Protein AF-A0A2Z7AFP1-F1 (afdb_monomer_lite)

pLDDT: mean 85.15, std 15.18, range [47.88, 98.5]

Radius of gyration: 39.25 Å; chains: 1; bounding box: 69×43×113 Å

Secondary structure (DSSP, 8-state):
------------GGGS---HHHHHHHHHHHHHHHHHHHHHHHHHHHHHHHHHHHHHHHHHHHHHHHHHHHHHHHHHHHHHHHHHHHHHHHHHHTT-

Sequence (96 aa):
MADQTSDDEVFDFSNIEFTREDLVHALNNIVHEYKTLSHTFEEIKAENASLKNRSAESSSDELEDTDSLKTELSKLIIENELLRSESSELKAELKS

Structure (mmCIF, N/CA/C/O backbone):
data_AF-A0A2Z7AFP1-F1
#
_entry.id   AF-A0A2Z7AFP1-F1
#
loop_
_atom_site.group_PDB
_atom_site.id
_atom_site.type_symbol
_atom_site.label_atom_id
_atom_site.label_alt_id
_atom_site.label_comp_id
_atom_site.label_asym_id
_atom_site.label_entity_id
_atom_site.label_seq_id
_atom_site.pdbx_PDB_ins_code
_atom_site.Cartn_x
_atom_site.Cartn_y
_atom_site.Cartn_z
_atom_site.occupancy
_atom_site.B_iso_or_equiv
_atom_site.auth_seq_id
_atom_site.auth_comp_id
_atom_site.auth_asym_id
_atom_site.auth_atom_id
_atom_site.pdbx_PDB_model_num
ATOM 1 N N . MET A 1 1 ? 7.756 35.926 -53.402 1.00 51.06 1 MET A N 1
ATOM 2 C CA . MET A 1 1 ? 7.429 34.584 -52.882 1.00 51.06 1 MET A CA 1
ATOM 3 C C . MET A 1 1 ? 8.574 34.228 -51.955 1.00 51.06 1 MET A C 1
ATOM 5 O O . MET A 1 1 ? 9.703 34.235 -52.422 1.00 51.06 1 MET A O 1
ATOM 9 N N . ALA A 1 2 ? 8.314 34.131 -50.651 1.00 47.88 2 ALA A N 1
ATOM 10 C CA . ALA A 1 2 ? 9.337 33.819 -49.659 1.00 47.88 2 ALA A CA 1
ATOM 11 C C . ALA A 1 2 ? 9.471 32.298 -49.599 1.00 47.88 2 ALA A C 1
ATOM 13 O O . ALA A 1 2 ? 8.532 31.620 -49.189 1.00 47.88 2 ALA A O 1
ATOM 14 N N . ASP A 1 3 ? 10.597 31.790 -50.082 1.00 58.19 3 ASP A N 1
ATOM 15 C CA . ASP A 1 3 ? 10.989 30.402 -49.890 1.00 58.19 3 ASP A CA 1
ATOM 16 C C . ASP A 1 3 ? 11.490 30.284 -48.447 1.00 58.19 3 ASP A C 1
ATOM 18 O O . ASP A 1 3 ? 12.619 30.659 -48.130 1.00 58.19 3 ASP A O 1
ATOM 22 N N . GLN A 1 4 ? 10.590 29.914 -47.533 1.00 59.41 4 GLN A N 1
ATOM 23 C CA . GLN A 1 4 ? 10.981 29.473 -46.202 1.00 59.41 4 GLN A CA 1
ATOM 24 C C . GLN A 1 4 ? 11.633 28.103 -46.371 1.00 59.41 4 GLN A C 1
ATOM 26 O O . GLN A 1 4 ? 10.962 27.078 -46.275 1.00 59.41 4 GLN A O 1
ATOM 31 N N . THR A 1 5 ? 12.943 28.080 -46.609 1.00 61.38 5 THR A N 1
ATOM 32 C CA . THR A 1 5 ? 13.750 26.913 -46.270 1.00 61.38 5 THR A CA 1
ATOM 33 C C . THR A 1 5 ? 13.685 26.809 -44.754 1.00 61.38 5 THR A C 1
ATOM 35 O O . THR A 1 5 ? 14.371 27.545 -44.044 1.00 61.38 5 THR A O 1
ATOM 38 N N . SER A 1 6 ? 12.751 25.998 -44.258 1.00 59.19 6 SER A N 1
ATOM 39 C CA . SER A 1 6 ? 12.751 25.558 -42.874 1.00 59.19 6 SER A CA 1
ATOM 40 C C . SER A 1 6 ? 14.141 25.012 -42.613 1.00 59.19 6 SER A C 1
ATOM 42 O O . SER A 1 6 ? 14.534 24.023 -43.233 1.00 59.19 6 SER A O 1
ATOM 44 N N . ASP A 1 7 ? 14.878 25.737 -41.782 1.00 59.06 7 ASP A N 1
ATOM 45 C CA . ASP A 1 7 ? 16.083 25.290 -41.112 1.00 59.06 7 ASP A CA 1
ATOM 46 C C . ASP A 1 7 ? 15.669 24.051 -40.310 1.00 59.06 7 ASP A C 1
ATOM 48 O O . ASP A 1 7 ? 15.211 24.124 -39.170 1.00 59.06 7 ASP A O 1
ATOM 52 N N . ASP A 1 8 ? 15.625 22.922 -41.015 1.00 61.47 8 ASP A N 1
ATOM 53 C CA . ASP A 1 8 ? 15.555 21.595 -40.449 1.00 61.47 8 ASP A CA 1
ATOM 54 C C . ASP A 1 8 ? 16.896 21.479 -39.745 1.00 61.47 8 ASP A C 1
ATOM 56 O O . ASP A 1 8 ? 17.910 21.184 -40.380 1.00 61.47 8 ASP A O 1
ATOM 60 N N . GLU A 1 9 ? 16.923 21.876 -38.470 1.00 61.25 9 GLU A N 1
ATOM 61 C CA . GLU A 1 9 ? 18.033 21.640 -37.556 1.00 61.25 9 GLU A CA 1
ATOM 62 C C . GLU A 1 9 ? 18.193 20.117 -37.446 1.00 61.25 9 GLU A C 1
ATOM 64 O O . GLU A 1 9 ? 17.772 19.463 -36.490 1.00 61.25 9 GLU A O 1
ATOM 69 N N . VAL A 1 10 ? 18.763 19.528 -38.498 1.00 62.38 10 VAL A N 1
ATOM 70 C CA . VAL A 1 10 ? 19.201 18.149 -38.543 1.00 62.38 10 VAL A CA 1
ATOM 71 C C . VAL A 1 10 ? 20.257 18.071 -37.463 1.00 62.38 10 VAL A C 1
ATOM 73 O O . VAL A 1 10 ? 21.305 18.705 -37.569 1.00 62.38 10 VAL A O 1
ATOM 76 N N . PHE A 1 11 ? 19.943 17.332 -36.402 1.00 60.06 11 PHE A N 1
ATOM 77 C CA . PHE A 1 11 ? 20.858 17.057 -35.305 1.00 60.06 11 PHE A CA 1
ATOM 78 C C . PHE A 1 11 ? 22.214 16.634 -35.889 1.00 60.06 11 PHE A C 1
ATOM 80 O O . PHE A 1 11 ? 22.348 15.545 -36.453 1.00 60.06 11 PHE A O 1
ATOM 87 N N . ASP A 1 12 ? 23.198 17.530 -35.821 1.00 59.84 12 ASP A N 1
ATOM 88 C CA . ASP A 1 12 ? 24.505 17.308 -36.418 1.00 59.84 12 ASP A CA 1
ATOM 89 C C . ASP A 1 12 ? 25.297 16.336 -35.539 1.00 59.84 12 ASP A C 1
ATOM 91 O O . ASP A 1 12 ? 25.926 16.707 -34.546 1.00 59.84 12 ASP A O 1
ATOM 95 N N . PHE A 1 13 ? 25.243 15.054 -35.902 1.00 59.88 13 PHE A N 1
ATOM 96 C CA . PHE A 1 13 ? 25.982 13.987 -35.229 1.00 59.88 13 PHE A CA 1
ATOM 97 C C . PHE A 1 13 ? 27.505 14.111 -35.391 1.00 59.88 13 PHE A C 1
ATOM 99 O O . PHE A 1 13 ? 28.236 13.322 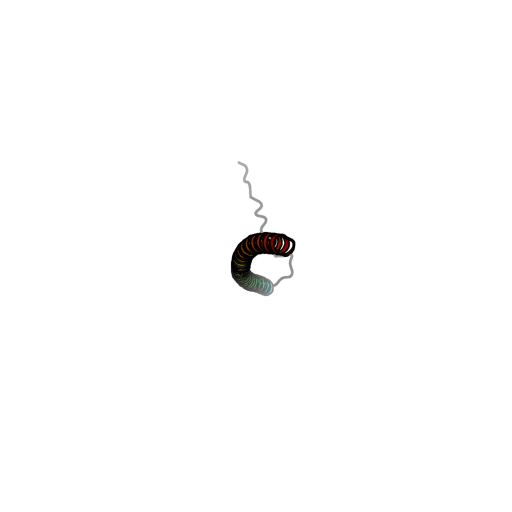-34.799 1.00 59.88 13 PHE A O 1
ATOM 106 N N . SER A 1 14 ? 28.013 15.070 -36.175 1.00 60.38 14 SER A N 1
ATOM 107 C CA . SER A 1 14 ? 29.441 15.148 -36.493 1.00 60.38 14 SER A CA 1
ATOM 108 C C . SER A 1 14 ? 30.333 15.702 -35.369 1.00 60.38 14 SER A C 1
ATOM 110 O O . SER A 1 14 ? 31.554 15.628 -35.490 1.00 60.38 14 SER A O 1
ATOM 112 N N . ASN A 1 15 ? 29.761 16.160 -34.244 1.00 56.66 15 ASN A N 1
ATOM 113 C CA . ASN A 1 15 ? 30.501 16.727 -33.102 1.00 56.66 15 ASN A CA 1
ATOM 114 C C . ASN A 1 15 ? 30.477 15.880 -31.812 1.00 56.66 15 ASN A C 1
ATOM 116 O O . ASN A 1 15 ? 30.953 16.336 -30.771 1.00 56.66 15 ASN A O 1
ATOM 120 N N . ILE A 1 16 ? 29.941 14.656 -31.851 1.00 59.38 16 ILE A N 1
ATOM 121 C CA . ILE A 1 16 ? 29.936 13.732 -30.707 1.00 59.38 16 ILE A CA 1
ATOM 122 C C . ILE A 1 16 ? 30.750 12.495 -31.100 1.00 59.38 16 ILE A C 1
ATOM 124 O O . ILE A 1 16 ? 30.411 11.799 -32.053 1.00 59.38 16 ILE A O 1
ATOM 128 N N . GLU A 1 17 ? 31.834 12.222 -30.371 1.00 67.12 17 GLU A N 1
ATOM 129 C CA . GLU A 1 17 ? 32.682 11.034 -30.541 1.00 67.12 17 GLU A CA 1
ATOM 130 C C . GLU A 1 17 ? 31.931 9.789 -30.046 1.00 67.12 17 GLU A C 1
ATOM 132 O O . GLU A 1 17 ? 32.139 9.299 -28.940 1.00 67.12 17 GLU A O 1
ATOM 137 N N . PHE A 1 18 ? 30.972 9.322 -30.839 1.00 66.94 18 PHE A N 1
ATOM 138 C CA . PHE A 1 18 ? 30.141 8.182 -30.493 1.00 66.94 18 PHE A CA 1
ATOM 139 C C . PHE A 1 18 ? 29.995 7.277 -31.699 1.00 66.94 18 PHE A C 1
ATOM 141 O O . PHE A 1 18 ? 29.600 7.706 -32.787 1.00 66.94 18 PHE A O 1
ATOM 148 N N . THR A 1 19 ? 30.342 6.010 -31.517 1.00 83.38 19 THR A N 1
ATOM 149 C CA . THR A 1 19 ? 30.166 5.029 -32.575 1.00 83.38 19 THR A CA 1
ATOM 150 C C . THR A 1 19 ? 28.684 4.689 -32.712 1.00 83.38 19 THR A C 1
ATOM 152 O O . THR A 1 19 ? 27.878 4.841 -31.789 1.00 83.38 19 THR A O 1
ATOM 155 N N . ARG A 1 20 ? 28.295 4.199 -33.889 1.00 83.75 20 ARG A N 1
ATOM 156 C CA . ARG A 1 20 ? 26.944 3.664 -34.098 1.00 83.75 20 ARG A CA 1
ATOM 157 C C . ARG A 1 20 ? 26.645 2.547 -33.091 1.00 83.75 20 ARG A C 1
ATOM 159 O O . ARG A 1 20 ? 25.509 2.405 -32.641 1.00 83.75 20 ARG A O 1
ATOM 166 N N . GLU A 1 21 ? 27.659 1.761 -32.757 1.00 89.25 21 GLU A N 1
ATOM 167 C CA . GLU A 1 21 ? 27.617 0.680 -31.781 1.00 89.25 21 GLU A CA 1
ATOM 168 C C . GLU A 1 21 ? 27.280 1.203 -30.384 1.00 89.25 21 GLU A C 1
ATOM 170 O O . GLU A 1 21 ? 26.408 0.633 -29.722 1.00 89.25 21 GLU A O 1
ATOM 175 N N . ASP A 1 22 ? 27.882 2.318 -29.970 1.00 88.50 22 ASP A N 1
ATOM 176 C CA . ASP A 1 22 ? 27.597 2.922 -28.671 1.00 88.50 22 ASP A CA 1
ATOM 177 C C . ASP A 1 22 ? 26.130 3.385 -28.579 1.00 88.50 22 ASP A C 1
ATOM 179 O O . ASP A 1 22 ? 25.481 3.212 -27.543 1.00 88.50 22 ASP A O 1
ATOM 183 N N . LEU A 1 23 ? 25.553 3.884 -29.681 1.00 88.12 23 LEU A N 1
ATOM 184 C CA . LEU A 1 23 ? 24.146 4.310 -29.727 1.00 88.12 23 LEU A CA 1
ATOM 185 C C . LEU A 1 23 ? 23.188 3.144 -29.612 1.00 88.12 23 LEU A C 1
ATOM 187 O O . LEU A 1 23 ? 22.219 3.200 -28.853 1.00 88.12 23 LEU A O 1
ATOM 191 N N . VAL A 1 24 ? 23.473 2.068 -30.334 1.00 90.38 24 VAL A N 1
ATOM 192 C CA . VAL A 1 24 ? 22.694 0.836 -30.239 1.00 90.38 24 VAL A CA 1
ATOM 193 C C . VAL A 1 24 ? 22.781 0.260 -28.825 1.00 90.38 24 VAL A C 1
ATOM 195 O O . VAL A 1 24 ? 21.774 -0.214 -28.296 1.00 90.38 24 VAL A O 1
ATOM 198 N N . HIS A 1 25 ? 23.950 0.324 -28.186 1.00 94.50 25 HIS A N 1
ATOM 199 C CA . HIS A 1 25 ? 24.121 -0.137 -26.814 1.00 94.50 25 HIS A CA 1
ATOM 200 C C . HIS A 1 25 ? 23.318 0.710 -25.818 1.00 94.50 25 HIS A C 1
ATOM 202 O O . HIS A 1 25 ? 22.542 0.156 -25.039 1.00 94.50 25 HIS A O 1
ATOM 208 N N . ALA A 1 26 ? 23.423 2.040 -25.890 1.00 93.88 26 ALA A N 1
ATOM 209 C CA . ALA A 1 26 ? 22.671 2.952 -25.029 1.00 93.88 26 ALA A CA 1
ATOM 210 C C . ALA A 1 26 ? 21.153 2.756 -25.169 1.00 93.88 26 ALA A C 1
ATOM 212 O O . ALA A 1 26 ? 20.444 2.652 -24.168 1.00 93.88 26 ALA A O 1
ATOM 213 N N . LEU A 1 27 ? 20.652 2.622 -26.402 1.00 96.31 27 LEU A N 1
ATOM 214 C CA . LEU A 1 27 ? 19.236 2.353 -26.658 1.00 96.31 27 LEU A CA 1
ATOM 215 C C . LEU A 1 27 ? 18.788 1.011 -26.069 1.00 96.31 27 LEU A C 1
ATOM 217 O O . LEU A 1 27 ? 17.736 0.940 -25.436 1.00 96.31 27 LEU A O 1
ATOM 221 N N . ASN A 1 28 ? 19.583 -0.047 -26.237 1.00 97.19 28 ASN A N 1
ATOM 222 C CA . ASN A 1 28 ? 19.267 -1.354 -25.660 1.00 97.19 28 ASN A CA 1
A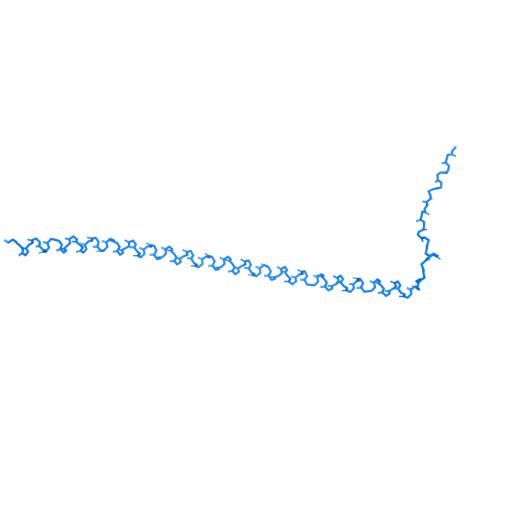TOM 223 C C . ASN A 1 28 ? 19.234 -1.318 -24.129 1.00 97.19 28 ASN A C 1
ATOM 225 O O . ASN A 1 28 ? 18.340 -1.925 -23.536 1.00 97.19 28 ASN A O 1
ATOM 229 N N . ASN A 1 29 ? 20.156 -0.587 -23.499 1.00 97.81 29 ASN A N 1
ATOM 230 C CA . ASN A 1 29 ? 20.181 -0.426 -22.047 1.00 97.81 29 ASN A CA 1
ATOM 231 C C . ASN A 1 29 ? 18.925 0.293 -21.552 1.00 97.81 29 ASN A C 1
ATOM 233 O O . ASN A 1 29 ? 18.245 -0.223 -20.671 1.00 97.81 29 ASN A O 1
ATOM 237 N N .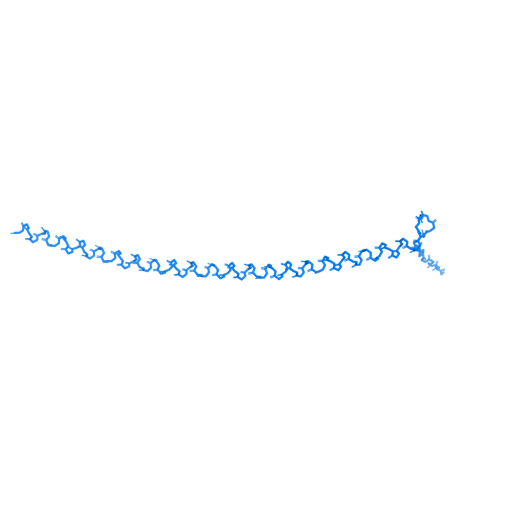 ILE A 1 30 ? 18.538 1.405 -22.186 1.00 96.50 30 ILE A N 1
ATOM 238 C CA . ILE A 1 30 ? 17.319 2.147 -21.825 1.00 96.50 30 ILE A CA 1
ATOM 239 C C . ILE A 1 30 ? 16.071 1.268 -21.984 1.00 96.50 30 ILE A C 1
ATOM 241 O O . ILE A 1 30 ? 15.201 1.250 -21.115 1.00 96.50 30 ILE A O 1
ATOM 245 N N . VAL A 1 31 ? 15.979 0.493 -23.070 1.00 98.00 31 VAL A N 1
ATOM 246 C CA . VAL A 1 31 ? 14.866 -0.448 -23.279 1.00 98.00 31 VAL A CA 1
ATOM 247 C C . VAL A 1 31 ? 14.842 -1.526 -22.195 1.00 98.00 31 VAL A C 1
ATOM 249 O O . VAL A 1 31 ? 13.765 -1.918 -21.742 1.00 98.00 31 VAL A O 1
ATOM 252 N N . HIS A 1 32 ? 16.005 -2.030 -21.785 1.00 98.38 32 HIS A N 1
ATOM 253 C CA . HIS A 1 32 ? 16.103 -3.028 -20.728 1.00 98.38 32 HIS A CA 1
ATOM 254 C C . HIS A 1 32 ? 15.700 -2.454 -19.364 1.00 98.38 32 HIS A C 1
ATOM 256 O O . HIS A 1 32 ? 14.867 -3.045 -18.680 1.00 98.38 32 HIS A O 1
ATOM 262 N N . GLU A 1 33 ? 16.212 -1.279 -19.006 1.00 98.31 33 GLU A N 1
ATOM 263 C CA . GLU A 1 33 ? 15.863 -0.576 -17.770 1.00 98.31 33 GLU A CA 1
ATOM 264 C C . GLU A 1 33 ? 14.371 -0.255 -17.706 1.00 98.31 33 GLU A C 1
ATOM 266 O O . GLU A 1 33 ? 13.731 -0.528 -16.692 1.00 98.31 33 GLU A O 1
ATOM 271 N N . TYR A 1 34 ? 13.785 0.232 -18.803 1.00 98.44 34 TYR A N 1
ATOM 272 C CA . TYR A 1 34 ? 12.350 0.494 -18.873 1.00 98.44 34 TYR A CA 1
ATOM 273 C C . TYR A 1 34 ? 11.521 -0.777 -18.661 1.00 98.44 34 TYR A C 1
ATOM 275 O O . TYR A 1 34 ? 10.528 -0.748 -17.939 1.00 98.44 34 TYR A O 1
ATOM 283 N N . LYS A 1 35 ? 11.926 -1.912 -19.247 1.00 98.38 35 LYS A N 1
ATOM 284 C CA . LYS A 1 35 ? 11.243 -3.200 -19.029 1.00 98.38 35 LYS A CA 1
ATOM 285 C C . LYS A 1 35 ? 11.304 -3.626 -17.567 1.00 98.38 35 LYS A C 1
ATOM 287 O O . LYS A 1 35 ? 10.283 -4.031 -17.018 1.00 98.38 35 LYS A O 1
ATOM 292 N N . THR A 1 36 ? 12.472 -3.507 -16.941 1.00 98.25 36 THR A N 1
ATOM 293 C CA . THR A 1 36 ? 12.648 -3.815 -15.518 1.00 98.25 36 THR A CA 1
ATOM 294 C C . THR A 1 36 ? 11.787 -2.897 -14.654 1.00 98.25 36 THR A C 1
ATOM 296 O O . THR A 1 36 ? 11.057 -3.382 -13.796 1.00 98.25 36 THR A O 1
ATOM 299 N N . LEU A 1 37 ? 11.791 -1.590 -14.925 1.00 98.38 37 LEU A N 1
ATOM 300 C CA . LEU A 1 37 ? 10.977 -0.613 -14.202 1.00 98.38 37 LEU A CA 1
ATOM 301 C C . LEU A 1 37 ? 9.471 -0.853 -14.387 1.00 98.38 37 LEU A C 1
ATOM 303 O O . LEU A 1 37 ? 8.695 -0.736 -13.445 1.00 98.38 37 LEU A O 1
ATOM 307 N N . SER A 1 38 ? 9.044 -1.213 -15.597 1.00 98.31 38 SER A N 1
ATOM 308 C CA . SER A 1 38 ? 7.647 -1.547 -15.874 1.00 98.31 38 SER A CA 1
ATOM 309 C C . SER A 1 38 ? 7.208 -2.803 -15.126 1.00 98.31 38 SER A C 1
ATOM 311 O O . SER A 1 38 ? 6.066 -2.867 -14.678 1.00 98.31 38 SER A O 1
ATOM 313 N N . HIS A 1 39 ? 8.091 -3.795 -14.993 1.00 98.50 39 HIS A N 1
ATOM 314 C CA . HIS A 1 39 ? 7.803 -5.007 -14.233 1.00 98.50 39 HIS A CA 1
ATOM 315 C C . HIS A 1 39 ? 7.646 -4.702 -12.742 1.00 98.50 39 HIS A C 1
ATOM 317 O O . HIS A 1 39 ? 6.627 -5.052 -12.150 1.00 98.50 39 HIS A O 1
ATOM 323 N N . THR A 1 40 ? 8.608 -3.984 -12.153 1.00 98.31 40 THR A N 1
ATOM 324 C CA . THR A 1 40 ? 8.555 -3.621 -10.729 1.00 98.31 40 THR A CA 1
ATOM 325 C C . THR A 1 40 ? 7.361 -2.726 -10.410 1.00 98.31 40 THR A C 1
ATOM 327 O O . THR A 1 40 ? 6.767 -2.847 -9.341 1.00 98.31 40 THR A O 1
ATOM 330 N N . PHE A 1 41 ? 6.943 -1.864 -11.340 1.00 98.12 41 PHE A N 1
ATOM 331 C CA . PHE A 1 41 ? 5.733 -1.061 -11.179 1.00 98.12 41 PHE A CA 1
ATOM 332 C C . PHE A 1 41 ? 4.464 -1.919 -11.052 1.00 98.12 41 PHE A C 1
ATOM 334 O O . PHE A 1 41 ? 3.644 -1.665 -10.167 1.00 98.12 41 PHE A O 1
ATOM 341 N N . GLU A 1 42 ? 4.298 -2.943 -11.893 1.00 98.25 42 GLU A N 1
ATOM 342 C CA . GLU A 1 42 ? 3.143 -3.846 -11.798 1.00 98.25 42 GLU A CA 1
ATOM 343 C C . GLU A 1 42 ? 3.192 -4.719 -10.533 1.00 98.25 42 GLU A C 1
ATOM 345 O O . GLU A 1 42 ? 2.153 -4.929 -9.903 1.00 98.25 42 GLU A O 1
ATOM 350 N N . GLU A 1 43 ? 4.378 -5.147 -10.086 1.00 98.19 43 GLU A N 1
ATOM 351 C CA . GLU A 1 43 ? 4.546 -5.831 -8.793 1.00 98.19 43 GLU A CA 1
ATOM 352 C C . GLU A 1 43 ? 4.104 -4.946 -7.619 1.00 98.19 43 GLU A C 1
ATOM 354 O O . GLU A 1 43 ? 3.278 -5.362 -6.805 1.00 98.19 43 GLU A O 1
ATOM 359 N N . ILE A 1 44 ? 4.573 -3.694 -7.570 1.00 97.31 44 ILE A N 1
ATOM 360 C CA . ILE A 1 44 ? 4.198 -2.721 -6.530 1.00 97.31 44 ILE A CA 1
ATOM 361 C C . ILE A 1 44 ? 2.691 -2.448 -6.554 1.00 97.31 44 I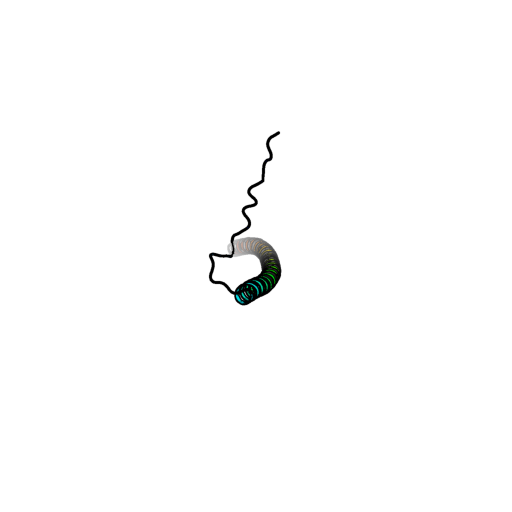LE A C 1
ATOM 363 O O . ILE A 1 44 ? 2.057 -2.275 -5.511 1.00 97.31 44 ILE A O 1
ATOM 367 N N . LYS A 1 45 ? 2.080 -2.394 -7.738 1.00 97.56 45 LYS A N 1
ATOM 368 C CA . LYS A 1 45 ? 0.634 -2.207 -7.884 1.00 97.56 45 LYS A CA 1
ATOM 369 C C . LYS A 1 45 ? -0.147 -3.396 -7.322 1.00 97.56 45 LYS A C 1
ATOM 371 O O . LYS A 1 45 ? -1.138 -3.187 -6.620 1.00 97.56 45 LYS A O 1
ATOM 376 N N . ALA A 1 46 ? 0.308 -4.618 -7.597 1.00 96.38 46 ALA A N 1
ATOM 377 C CA . ALA A 1 46 ? -0.283 -5.837 -7.055 1.00 96.38 46 ALA A CA 1
ATOM 378 C C . ALA A 1 46 ? -0.132 -5.911 -5.526 1.00 96.38 46 ALA A C 1
ATOM 380 O O . ALA A 1 46 ? -1.102 -6.204 -4.822 1.00 96.38 46 ALA A O 1
ATOM 381 N N . GLU A 1 47 ? 1.045 -5.574 -4.997 1.00 96.19 47 GLU A N 1
ATOM 382 C CA . GLU A 1 47 ? 1.298 -5.528 -3.556 1.00 96.19 47 GLU A CA 1
ATOM 383 C C . GLU A 1 47 ? 0.428 -4.475 -2.858 1.00 96.19 47 GLU A C 1
ATOM 385 O O . GLU A 1 47 ? -0.225 -4.778 -1.861 1.00 96.19 47 GLU A O 1
ATOM 390 N N . ASN A 1 48 ? 0.326 -3.265 -3.414 1.00 95.06 48 ASN A N 1
ATOM 391 C CA . ASN A 1 48 ? -0.535 -2.213 -2.870 1.00 95.06 48 ASN A CA 1
ATOM 392 C C . ASN A 1 48 ? -2.010 -2.627 -2.820 1.00 95.06 48 ASN A C 1
ATOM 394 O O . ASN A 1 48 ? -2.697 -2.342 -1.837 1.00 95.06 48 ASN A O 1
ATOM 398 N N . ALA A 1 49 ? -2.509 -3.305 -3.858 1.00 93.56 49 ALA A N 1
ATOM 399 C CA . ALA A 1 49 ? -3.870 -3.835 -3.857 1.00 93.56 49 ALA A CA 1
ATOM 400 C C . ALA A 1 49 ? -4.064 -4.879 -2.743 1.00 93.56 49 ALA A C 1
ATOM 402 O O . ALA A 1 49 ? -5.051 -4.820 -2.010 1.00 93.56 49 ALA A O 1
ATOM 403 N N . SER A 1 50 ? -3.094 -5.781 -2.566 1.00 92.31 50 SER A N 1
ATOM 404 C CA . SER A 1 50 ? -3.093 -6.780 -1.490 1.00 92.31 50 SER A CA 1
ATOM 405 C C . SER A 1 50 ? -3.082 -6.139 -0.097 1.00 92.31 50 SER A C 1
ATOM 407 O O . SER A 1 50 ? -3.907 -6.476 0.751 1.00 92.31 50 SER A O 1
ATOM 409 N N . LEU A 1 51 ? -2.211 -5.152 0.137 1.00 89.94 51 LEU A N 1
ATOM 410 C CA . LEU A 1 51 ? -2.135 -4.428 1.408 1.00 89.94 51 LEU A CA 1
ATOM 411 C C . LEU A 1 51 ? -3.429 -3.681 1.726 1.00 89.94 51 LEU A C 1
ATOM 413 O O . LEU A 1 51 ? -3.879 -3.700 2.870 1.00 89.94 51 LEU A O 1
ATOM 417 N N . LYS A 1 52 ? -4.054 -3.056 0.724 1.00 89.69 52 LYS A N 1
ATOM 418 C CA . LYS A 1 52 ? -5.330 -2.362 0.908 1.00 89.69 52 LYS A CA 1
ATOM 419 C C . LYS A 1 52 ? -6.447 -3.322 1.315 1.00 89.69 52 LYS A C 1
ATOM 421 O O . LYS A 1 52 ? -7.231 -2.978 2.194 1.00 89.69 52 LYS A O 1
ATOM 426 N N . ASN A 1 53 ? -6.489 -4.518 0.727 1.00 85.81 53 ASN A N 1
ATOM 427 C CA . ASN A 1 53 ? -7.453 -5.549 1.113 1.00 85.81 53 ASN A CA 1
ATOM 428 C C . ASN A 1 53 ? -7.210 -6.024 2.547 1.00 85.81 53 ASN A C 1
ATOM 430 O O . ASN A 1 53 ? -8.135 -5.999 3.345 1.00 85.81 53 ASN A O 1
ATOM 434 N N . ARG A 1 54 ? -5.957 -6.320 2.916 1.00 82.12 54 ARG A N 1
ATOM 435 C CA . ARG A 1 54 ? -5.601 -6.703 4.294 1.00 82.12 54 ARG A CA 1
ATOM 436 C C . ARG A 1 54 ? -5.932 -5.616 5.314 1.00 82.12 54 ARG A C 1
ATOM 438 O O . ARG A 1 54 ? -6.345 -5.918 6.425 1.00 82.12 54 ARG A O 1
ATOM 445 N N . SER A 1 55 ? -5.737 -4.350 4.946 1.00 77.94 55 SER A N 1
ATOM 446 C CA . SER A 1 55 ? -6.086 -3.205 5.790 1.00 77.94 55 SER A CA 1
ATOM 447 C C . SER A 1 55 ? -7.600 -3.088 5.980 1.00 77.94 55 SER A C 1
ATOM 449 O O . SER A 1 55 ? -8.053 -2.872 7.100 1.00 77.94 55 SER A O 1
ATOM 451 N N . ALA A 1 56 ? -8.375 -3.272 4.908 1.00 72.81 56 ALA A N 1
ATOM 452 C CA . ALA A 1 56 ? -9.831 -3.263 4.973 1.00 72.81 56 ALA A CA 1
ATOM 453 C C . ALA A 1 56 ? -10.381 -4.445 5.791 1.00 72.81 56 ALA A C 1
ATOM 455 O O . ALA A 1 56 ? -11.223 -4.228 6.659 1.00 72.81 56 ALA A O 1
ATOM 456 N N . GLU A 1 57 ? -9.865 -5.656 5.568 1.00 67.69 57 GLU A N 1
ATOM 457 C CA . GLU A 1 57 ? -10.215 -6.872 6.316 1.00 67.69 57 GLU A CA 1
ATOM 458 C C . GLU A 1 57 ? -9.906 -6.710 7.810 1.00 67.69 57 GLU A C 1
ATOM 460 O O . GLU A 1 57 ? -10.804 -6.835 8.636 1.00 67.69 57 GLU A O 1
ATOM 465 N N . SER A 1 58 ? -8.682 -6.293 8.155 1.00 66.00 58 SER A N 1
ATOM 466 C CA . SER A 1 58 ? -8.282 -6.055 9.549 1.00 66.00 58 SER A CA 1
ATOM 467 C C . SER A 1 58 ? -9.155 -5.009 10.244 1.00 66.00 58 SER A C 1
ATOM 469 O O . SER A 1 58 ? -9.450 -5.153 11.424 1.00 66.00 58 SER A O 1
ATOM 471 N N . SER A 1 59 ? -9.573 -3.957 9.533 1.00 64.62 59 SER A N 1
ATOM 472 C CA . SER A 1 59 ? -10.437 -2.922 10.115 1.00 64.62 59 SER A CA 1
ATOM 473 C C . SER A 1 59 ? -11.878 -3.387 10.329 1.00 64.62 59 SER A C 1
ATOM 475 O O . SER A 1 59 ? -12.569 -2.848 11.188 1.00 64.62 59 SER A O 1
ATOM 477 N N . SER A 1 60 ? -12.340 -4.363 9.540 1.00 68.94 60 SER A N 1
ATOM 478 C CA . SER A 1 60 ? -13.701 -4.891 9.636 1.00 68.94 60 SER A CA 1
ATOM 479 C C . SER A 1 60 ? -13.849 -5.797 10.854 1.00 68.94 60 SER A C 1
ATOM 481 O O . SER A 1 60 ? -14.801 -5.634 11.614 1.00 68.94 60 SER A O 1
ATOM 483 N N . ASP A 1 61 ? -12.885 -6.695 11.066 1.00 63.84 61 ASP A N 1
ATOM 484 C CA . ASP A 1 61 ? -12.916 -7.658 12.171 1.00 63.84 61 ASP A CA 1
ATOM 485 C C . ASP A 1 61 ? -12.811 -6.948 13.538 1.00 63.84 61 ASP A C 1
ATOM 487 O O . ASP A 1 61 ? -13.560 -7.247 14.466 1.00 63.84 61 ASP A O 1
ATOM 491 N N . GLU A 1 62 ? -11.961 -5.918 13.651 1.00 69.31 62 GLU A N 1
ATOM 492 C CA . GLU A 1 62 ? -11.808 -5.137 14.892 1.00 69.31 62 GLU A CA 1
ATOM 493 C C . GLU A 1 62 ? -13.067 -4.328 15.268 1.00 69.31 62 GLU A C 1
ATOM 495 O O . GLU A 1 62 ? -13.350 -4.107 16.454 1.00 69.31 62 GLU A O 1
ATOM 500 N N . LEU A 1 63 ? -13.836 -3.866 14.275 1.00 70.62 63 LEU A N 1
ATOM 501 C CA . LEU A 1 63 ? -15.079 -3.125 14.509 1.00 70.62 63 LEU A CA 1
ATOM 502 C C . LEU A 1 63 ? -16.191 -4.041 15.036 1.00 70.62 63 LEU A C 1
ATOM 504 O O . LEU A 1 63 ? -16.886 -3.660 15.981 1.00 70.62 63 LEU A O 1
ATOM 508 N N . GLU A 1 64 ? -16.330 -5.246 14.476 1.00 74.81 64 GLU A N 1
ATOM 509 C CA . GLU A 1 64 ? -17.317 -6.236 14.928 1.00 74.81 64 GLU A CA 1
ATOM 510 C C . GLU A 1 64 ? -17.040 -6.690 16.371 1.00 74.81 64 GLU A C 1
ATOM 512 O O . GLU A 1 64 ? -17.952 -6.712 17.207 1.00 74.81 64 GLU A O 1
ATOM 517 N N . ASP A 1 65 ? -15.769 -6.934 16.705 1.00 80.44 65 ASP A N 1
ATOM 518 C CA . ASP A 1 65 ? -15.345 -7.275 18.067 1.00 80.44 65 ASP A CA 1
ATOM 519 C C . ASP A 1 65 ? -15.660 -6.151 19.065 1.00 80.44 65 ASP A C 1
ATOM 521 O O . ASP A 1 65 ? -16.147 -6.396 20.175 1.00 80.44 65 ASP A O 1
ATOM 525 N N . THR A 1 66 ? -15.444 -4.894 18.671 1.00 87.56 66 THR A N 1
ATOM 526 C CA . THR A 1 66 ? -15.719 -3.733 19.529 1.00 87.56 66 THR A CA 1
ATOM 527 C C . THR A 1 66 ? -17.214 -3.581 19.829 1.00 87.56 66 THR A C 1
ATOM 529 O O . THR A 1 66 ? -17.596 -3.331 20.979 1.00 87.56 66 THR A O 1
ATOM 532 N N . ASP A 1 67 ? -18.078 -3.749 18.825 1.00 88.50 67 ASP A N 1
ATOM 533 C CA . ASP A 1 67 ? -19.533 -3.671 19.000 1.00 88.50 67 ASP A CA 1
ATOM 534 C C . ASP A 1 67 ? -20.078 -4.838 19.843 1.00 88.50 67 ASP A C 1
ATOM 536 O O . ASP A 1 67 ? -20.975 -4.645 20.681 1.00 88.50 67 ASP A O 1
ATOM 540 N N . SER A 1 68 ? -19.494 -6.031 19.693 1.00 92.75 68 SER A N 1
ATOM 541 C CA . SER A 1 68 ? -19.784 -7.197 20.534 1.00 92.75 68 SER A CA 1
ATOM 542 C C . SER A 1 68 ? -19.449 -6.924 22.006 1.00 92.75 68 SER A C 1
ATOM 544 O O . SER A 1 68 ? -20.325 -7.022 22.875 1.00 92.75 68 SER A O 1
ATOM 546 N N . LEU A 1 69 ? -18.230 -6.446 22.289 1.00 93.62 69 LEU A N 1
ATOM 547 C CA . LEU A 1 69 ? -17.785 -6.091 23.642 1.00 93.62 69 LEU A CA 1
ATOM 548 C C . LEU A 1 69 ? -18.653 -4.998 24.276 1.00 93.62 69 LEU A C 1
ATOM 550 O O . LEU A 1 69 ? -19.006 -5.076 25.454 1.00 93.62 69 LEU A O 1
ATOM 554 N N . LYS A 1 70 ? -19.046 -3.980 23.504 1.00 95.69 70 LYS A N 1
ATOM 555 C CA . LYS A 1 70 ? -19.931 -2.905 23.980 1.00 95.69 70 LYS A CA 1
ATOM 556 C C . LYS A 1 70 ? -21.315 -3.430 24.371 1.00 95.69 70 LYS A C 1
ATOM 558 O O . LYS A 1 70 ? -21.906 -2.973 25.358 1.00 95.69 70 LYS A O 1
ATOM 563 N N . THR A 1 71 ? -21.828 -4.395 23.615 1.00 95.50 71 THR A N 1
ATOM 564 C CA . THR A 1 71 ? -23.104 -5.054 23.905 1.00 95.50 71 THR A CA 1
ATOM 565 C C . THR A 1 71 ? -23.012 -5.892 25.178 1.00 95.50 71 THR A C 1
ATOM 567 O O . THR A 1 71 ? -23.898 -5.814 26.031 1.00 95.50 71 THR A O 1
ATOM 570 N N . GLU A 1 72 ? -21.936 -6.659 25.345 1.00 96.88 72 GLU A N 1
ATOM 571 C CA . GLU A 1 72 ? -21.697 -7.469 26.542 1.00 96.88 72 GLU A CA 1
ATOM 572 C C . GLU A 1 72 ? -21.509 -6.604 27.798 1.00 96.88 72 GLU A C 1
ATOM 574 O O . GLU A 1 72 ? -22.137 -6.862 28.827 1.00 96.88 72 GLU A O 1
ATOM 579 N N . LEU A 1 73 ? -20.766 -5.497 27.691 1.00 97.19 73 LEU A N 1
ATOM 580 C CA . LEU A 1 73 ? -20.612 -4.522 28.772 1.00 97.19 73 LEU A CA 1
ATOM 581 C C . LEU A 1 73 ? -21.958 -3.925 29.204 1.00 97.19 73 LEU A C 1
ATOM 583 O O . LEU A 1 73 ? -22.229 -3.806 30.398 1.00 97.19 73 LEU A O 1
ATOM 587 N N . SER A 1 74 ? -22.824 -3.585 28.247 1.00 97.44 74 SER A N 1
ATOM 588 C CA . SER A 1 74 ? -24.155 -3.039 28.544 1.00 97.44 74 SER A CA 1
ATOM 589 C C . SER A 1 74 ? -25.029 -4.044 29.305 1.00 97.44 74 SER A C 1
ATOM 591 O O . SER A 1 74 ? -25.741 -3.656 30.230 1.00 97.44 74 SER A O 1
ATOM 593 N N . LYS A 1 75 ? -24.944 -5.340 28.968 1.00 98.00 75 LYS A N 1
ATOM 594 C CA . LYS A 1 75 ? -25.642 -6.411 29.702 1.00 98.00 75 LYS A CA 1
ATOM 595 C C . LYS A 1 75 ? -25.140 -6.527 31.141 1.00 98.00 75 LYS A C 1
ATOM 597 O O . LYS A 1 75 ? -25.955 -6.551 32.059 1.00 98.00 75 LYS A O 1
ATOM 602 N N . LEU A 1 76 ? -23.819 -6.533 31.337 1.00 98.00 76 LEU A N 1
ATOM 603 C CA . LEU A 1 76 ? -23.208 -6.611 32.667 1.00 98.00 76 LEU A CA 1
ATOM 604 C C . LEU A 1 76 ? -23.563 -5.412 33.551 1.00 98.00 76 LEU A C 1
ATOM 606 O O . LEU A 1 76 ? -23.765 -5.587 34.749 1.00 98.00 76 LEU A O 1
ATOM 610 N N . ILE A 1 77 ? -23.663 -4.205 32.984 1.00 97.81 77 ILE A N 1
ATOM 611 C CA . ILE A 1 77 ? -24.097 -3.011 33.729 1.00 97.81 77 ILE A CA 1
ATOM 612 C C . ILE A 1 77 ? -25.513 -3.211 34.279 1.00 97.81 77 ILE A C 1
ATOM 614 O O . ILE A 1 77 ? -25.729 -3.015 35.473 1.00 97.81 77 ILE A O 1
ATOM 618 N N . ILE A 1 78 ? -26.450 -3.661 33.438 1.00 97.81 78 ILE A N 1
ATOM 619 C CA . ILE A 1 78 ? -27.844 -3.906 33.839 1.00 97.81 78 ILE A CA 1
ATOM 620 C C . ILE A 1 78 ? -27.916 -4.988 34.923 1.00 97.81 78 ILE A C 1
ATOM 622 O O . ILE A 1 78 ? -28.600 -4.817 35.932 1.00 97.81 78 ILE A O 1
ATOM 626 N N . GLU A 1 79 ? -27.194 -6.094 34.741 1.00 97.94 79 GLU A N 1
ATOM 627 C CA . GLU A 1 79 ? -27.149 -7.180 35.723 1.00 97.94 79 GLU A CA 1
ATOM 628 C C . GLU A 1 79 ? -26.554 -6.713 37.061 1.00 97.94 79 GLU A C 1
ATOM 630 O O . GLU A 1 79 ? -27.089 -7.021 38.126 1.00 97.94 79 GLU A O 1
ATOM 635 N N . ASN A 1 80 ? -25.490 -5.906 37.030 1.00 97.75 80 ASN A N 1
ATOM 636 C CA . ASN A 1 80 ? -24.878 -5.361 38.238 1.00 97.75 80 ASN A CA 1
ATOM 637 C C . ASN A 1 80 ? -25.821 -4.408 38.985 1.00 97.75 80 ASN A C 1
ATOM 639 O O . ASN A 1 80 ? -25.905 -4.460 40.213 1.00 97.75 80 ASN A O 1
ATOM 643 N N . GLU A 1 81 ? -26.544 -3.551 38.261 1.00 98.06 81 GLU A N 1
ATOM 644 C CA . GLU A 1 81 ? -27.555 -2.662 38.838 1.00 98.06 81 GLU A CA 1
ATOM 645 C C . GLU A 1 81 ? -28.681 -3.453 39.513 1.00 98.06 81 GLU A C 1
ATOM 647 O O . GLU A 1 81 ? -29.046 -3.142 40.653 1.00 98.06 81 GLU A O 1
ATOM 652 N N . LEU A 1 82 ? -29.164 -4.519 38.866 1.00 97.75 82 LEU A N 1
ATOM 653 C CA . LEU A 1 82 ? -30.172 -5.413 39.431 1.00 97.75 82 LEU A CA 1
ATOM 654 C C . LEU A 1 82 ? -29.674 -6.068 40.727 1.00 97.75 82 LEU A C 1
ATOM 656 O O . LEU A 1 82 ? -30.319 -5.931 41.768 1.00 97.75 82 LEU A O 1
ATOM 660 N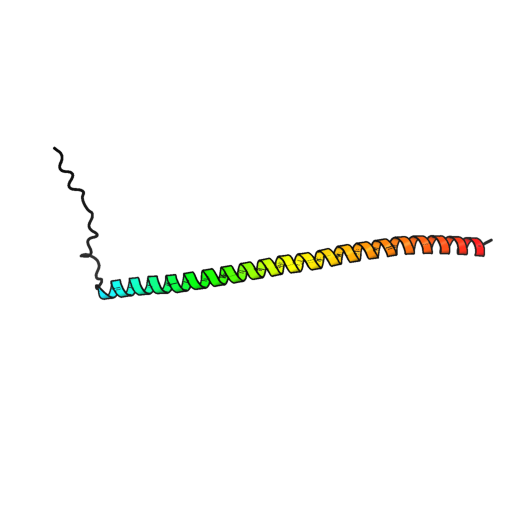 N . LEU A 1 83 ? -28.490 -6.684 40.705 1.00 97.50 83 LEU A N 1
ATOM 661 C CA . LEU A 1 83 ? -27.893 -7.329 41.882 1.00 97.50 83 LEU A CA 1
ATOM 662 C C . LEU A 1 83 ? -27.659 -6.345 43.034 1.00 97.50 83 LEU A C 1
ATOM 664 O O . LEU A 1 83 ? -27.841 -6.687 44.204 1.00 97.50 83 LEU A O 1
ATOM 668 N N . ARG A 1 84 ? -27.273 -5.100 42.733 1.00 97.56 84 ARG A N 1
ATOM 669 C CA . ARG A 1 84 ? -27.133 -4.050 43.753 1.00 97.56 84 ARG A CA 1
ATOM 670 C C . ARG A 1 84 ? -28.471 -3.696 44.393 1.00 97.56 84 ARG A C 1
ATOM 672 O O . ARG A 1 84 ? -28.495 -3.432 45.599 1.00 97.56 84 ARG A O 1
ATOM 679 N N . SER A 1 85 ? -29.555 -3.671 43.617 1.00 96.75 85 SER A N 1
ATOM 680 C CA . SER A 1 85 ? -30.898 -3.406 44.140 1.00 96.75 85 SER A CA 1
ATOM 681 C C . SER A 1 85 ? -31.388 -4.542 45.042 1.00 96.75 85 SER A C 1
ATOM 683 O O . SER A 1 85 ? -31.730 -4.281 46.194 1.00 96.75 85 SER A O 1
ATOM 685 N N . GLU A 1 86 ? -31.271 -5.792 44.592 1.00 96.69 86 GLU A N 1
ATOM 686 C CA . GLU A 1 86 ? -31.642 -6.990 45.354 1.00 96.69 86 GLU A CA 1
ATOM 687 C C . GLU A 1 86 ? -30.820 -7.113 46.647 1.00 96.69 86 GLU A C 1
ATOM 689 O O . GLU A 1 86 ? -31.354 -7.319 47.736 1.00 96.69 86 GLU A O 1
ATOM 694 N N . SER A 1 87 ? -29.506 -6.873 46.570 1.00 96.25 87 SER A N 1
ATOM 695 C CA . SER A 1 87 ? -28.635 -6.857 47.751 1.00 96.25 87 SER A CA 1
ATOM 696 C C . SER A 1 87 ? -29.026 -5.764 48.756 1.00 96.25 87 SER A C 1
ATOM 698 O O . SER A 1 87 ? -28.918 -5.963 49.969 1.00 96.25 87 SER A O 1
ATOM 700 N N . SER A 1 88 ? -29.491 -4.608 48.272 1.00 95.81 88 SER A N 1
ATOM 701 C CA . SER A 1 88 ? -29.960 -3.517 49.133 1.00 95.81 88 SER A CA 1
ATOM 702 C C . SER A 1 88 ? -31.276 -3.865 49.832 1.00 95.81 88 SER A C 1
ATOM 704 O O . SER A 1 88 ? -31.420 -3.552 51.014 1.00 95.81 88 SER A O 1
ATOM 706 N N . GLU A 1 89 ? -32.196 -4.534 49.134 1.00 95.38 89 GLU A N 1
ATOM 707 C CA . GLU A 1 89 ? -33.470 -5.023 49.674 1.00 95.38 89 GLU A CA 1
ATOM 708 C C . GLU A 1 89 ? -33.250 -6.082 50.760 1.00 95.38 89 GLU A C 1
ATOM 710 O O . GLU A 1 89 ? -33.668 -5.885 51.902 1.00 95.38 89 GLU A O 1
ATOM 715 N N . LEU A 1 90 ? -32.454 -7.117 50.474 1.00 95.06 90 LEU A N 1
ATOM 716 C CA . LEU A 1 90 ? -32.090 -8.153 51.450 1.00 95.06 90 LEU A CA 1
ATOM 717 C C . LEU A 1 90 ? -31.435 -7.562 52.706 1.00 95.06 90 LEU A C 1
ATOM 719 O O . LEU A 1 90 ? -31.701 -7.981 53.833 1.00 95.06 90 LEU A O 1
ATOM 723 N N . LYS A 1 91 ? -30.570 -6.554 52.538 1.00 95.62 91 LYS A N 1
ATOM 724 C CA . LYS A 1 91 ? -29.919 -5.868 53.662 1.00 95.62 91 LYS A CA 1
ATOM 725 C C . LYS A 1 91 ? -30.902 -5.046 54.500 1.00 95.62 91 LYS A C 1
ATOM 727 O O . LYS A 1 91 ? -30.628 -4.828 55.683 1.00 95.62 91 LYS A O 1
ATOM 732 N N . ALA A 1 92 ? -31.983 -4.546 53.905 1.00 94.75 92 ALA A N 1
ATOM 733 C CA .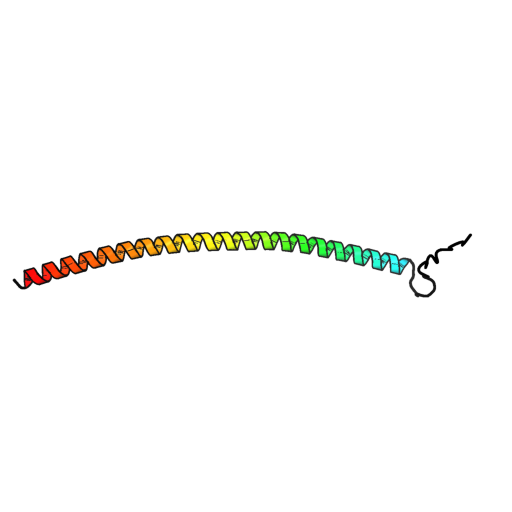 ALA A 1 92 ? -33.044 -3.853 54.623 1.00 94.75 92 ALA A CA 1
ATOM 734 C C . ALA A 1 92 ? -33.911 -4.845 55.411 1.00 94.75 92 ALA A C 1
ATOM 736 O O . ALA A 1 92 ? -34.147 -4.608 56.593 1.00 94.75 92 ALA A O 1
ATOM 737 N N . GLU A 1 93 ? -34.288 -5.977 54.810 1.00 92.31 93 GLU A N 1
ATOM 738 C CA . GLU A 1 93 ? -35.051 -7.042 55.480 1.00 92.31 93 GLU A CA 1
ATOM 739 C C . GLU A 1 93 ? -34.314 -7.623 56.689 1.00 92.31 93 GLU A C 1
ATOM 741 O O . GLU A 1 93 ? -34.904 -7.786 57.749 1.00 92.31 93 GLU A O 1
ATOM 746 N N . LEU A 1 94 ? -33.003 -7.860 56.581 1.00 90.44 94 LEU A N 1
ATOM 747 C CA . LEU A 1 94 ? -32.188 -8.390 57.686 1.00 90.44 94 LEU A CA 1
ATOM 748 C C . LEU A 1 94 ? -32.078 -7.409 58.872 1.00 90.44 94 LEU A C 1
ATOM 750 O O . LEU A 1 94 ? -31.719 -7.798 59.980 1.00 90.44 94 LEU A O 1
ATOM 754 N N . LYS A 1 95 ? -32.334 -6.118 58.636 1.00 85.38 95 LYS A N 1
ATOM 755 C CA . LYS A 1 95 ? -32.331 -5.068 59.666 1.00 85.38 95 LYS A CA 1
ATOM 756 C C . LYS A 1 95 ? -33.722 -4.763 60.230 1.00 85.38 95 LYS A C 1
ATOM 758 O O . LYS A 1 95 ? -33.796 -3.944 61.150 1.00 85.38 95 LYS A O 1
ATOM 763 N N . SER A 1 96 ? -34.777 -5.346 59.662 1.00 75.12 96 SER A N 1
ATOM 764 C CA . SER A 1 96 ? -36.156 -5.245 60.150 1.00 75.12 96 SER A CA 1
ATOM 765 C C . SER A 1 96 ? -36.434 -6.253 61.259 1.00 75.12 96 SER A C 1
ATOM 767 O O . SER A 1 96 ? -37.408 -5.984 61.996 1.00 75.12 96 SER A O 1
#

Organism: NCBI:txid472368

Foldseek 3Di:
DDPPPPPPPPPPPPPDPADPVNVVVVVVVVVVVVVVVVVVVVVVVVVVVVVVVVVVVVVVVVVVVVVVVVVVVVVVVVVVVVVVVVVVVVVVVVVD